Protein AF-A0A1J5E1G6-F1 (afdb_monomer_lite)

Sequence (167 aa):
MTVKLDPKLQEWVTARKRHHLSHSQVQMARELGMSPKSLGSLDNHKQEAWKAPLPEFIEHLYEKRFGRRQPEKVFSIEQLAEQQLAKKARKRARKAERLGVVREQNAHLGEVRGGRARRSMQAMPSIVEADRRCHHVSGDAQMGRLFPDHALAQAGPPEEDSGEPQP

pLDDT: mean 72.12, std 18.47, range [36.81, 93.31]

Foldseek 3Di:
DDDPFDPQLVLLVVLCVVLVEDLFLSVLCVVVVHGSVVLVVLQPCVVPVVRDRSSVVSQVVSCVPPVDRTDPDRDGSVNVRVVVVVVVVVVVVVVVVVVVVVVVVVVVVVVVVPDDDPPDPDDDPDPVPPPDDDPDDDDDDDDDDDDDDDDDDDDDDDDDDDDDDDD

Structure (mmCIF, N/CA/C/O backbone):
data_AF-A0A1J5E1G6-F1
#
_entry.id   AF-A0A1J5E1G6-F1
#
loop_
_atom_site.group_PDB
_atom_site.id
_atom_site.type_symbol
_atom_site.label_atom_id
_atom_site.label_alt_id
_atom_site.label_comp_id
_atom_site.label_asym_id
_atom_site.label_entity_id
_atom_site.label_seq_id
_atom_site.pdbx_PDB_ins_code
_atom_site.Cartn_x
_atom_site.Cartn_y
_atom_site.Cartn_z
_atom_site.occupancy
_atom_site.B_iso_or_equiv
_atom_site.auth_seq_id
_atom_site.auth_comp_id
_atom_site.auth_asym_id
_atom_site.auth_atom_id
_atom_site.pdbx_PDB_model_num
ATOM 1 N N . MET A 1 1 ? 12.082 -17.119 1.495 1.00 40.03 1 MET A N 1
ATOM 2 C CA . MET A 1 1 ? 12.503 -16.426 0.257 1.00 40.03 1 MET A CA 1
ATOM 3 C C . MET A 1 1 ? 12.217 -14.935 0.422 1.00 40.03 1 MET A C 1
ATOM 5 O O . MET A 1 1 ? 11.076 -14.528 0.262 1.00 40.03 1 MET A O 1
ATOM 9 N N . THR A 1 2 ? 13.194 -14.121 0.829 1.00 54.66 2 THR A N 1
ATOM 10 C CA . THR A 1 2 ? 12.962 -12.684 1.072 1.00 54.66 2 THR A CA 1
ATOM 11 C C . THR A 1 2 ? 13.069 -11.926 -0.245 1.00 54.66 2 THR A C 1
ATOM 13 O O . THR A 1 2 ? 14.158 -11.540 -0.669 1.00 54.66 2 THR A O 1
ATOM 16 N N . VAL A 1 3 ? 11.941 -11.748 -0.929 1.00 62.50 3 VAL A N 1
ATOM 17 C CA . VAL A 1 3 ? 11.875 -10.889 -2.115 1.00 62.50 3 VAL A CA 1
ATOM 18 C C . VAL A 1 3 ? 12.160 -9.456 -1.658 1.00 62.50 3 VAL A C 1
ATOM 20 O O . VAL A 1 3 ? 11.512 -8.964 -0.735 1.00 62.50 3 VAL A O 1
ATOM 23 N N . LYS A 1 4 ? 13.148 -8.779 -2.258 1.00 71.56 4 LYS A N 1
ATOM 24 C CA . LYS A 1 4 ? 13.400 -7.355 -1.983 1.00 71.56 4 LYS A CA 1
ATOM 25 C C . LYS A 1 4 ? 12.189 -6.550 -2.462 1.00 71.56 4 LYS A C 1
ATOM 27 O O . LYS A 1 4 ? 12.007 -6.357 -3.663 1.00 71.56 4 LYS A O 1
ATOM 32 N N . LEU A 1 5 ? 11.349 -6.132 -1.519 1.00 75.38 5 LEU A N 1
ATOM 33 C CA . LEU A 1 5 ? 10.160 -5.327 -1.782 1.00 75.38 5 LEU A CA 1
ATOM 34 C C . LEU A 1 5 ? 10.562 -3.879 -2.090 1.00 75.38 5 LEU A C 1
ATOM 36 O O . LEU A 1 5 ? 11.571 -3.376 -1.600 1.00 75.38 5 LEU A O 1
ATOM 40 N N . ASP A 1 6 ? 9.766 -3.206 -2.919 1.00 83.69 6 ASP A N 1
ATOM 41 C CA . ASP A 1 6 ? 9.925 -1.773 -3.180 1.00 83.69 6 ASP A CA 1
ATOM 42 C C . ASP A 1 6 ? 9.829 -0.994 -1.848 1.00 83.69 6 ASP A C 1
ATOM 44 O O . ASP A 1 6 ? 8.963 -1.337 -1.035 1.00 83.69 6 ASP A O 1
ATOM 48 N N . PRO A 1 7 ? 10.652 0.046 -1.601 1.00 85.75 7 PRO A N 1
ATOM 49 C CA . PRO A 1 7 ? 10.664 0.764 -0.322 1.00 85.75 7 PRO A CA 1
ATOM 50 C C . PRO A 1 7 ? 9.275 1.235 0.124 1.00 85.75 7 PRO A C 1
ATOM 52 O O . PRO A 1 7 ? 8.922 1.115 1.295 1.00 85.75 7 PRO A O 1
ATOM 55 N N . LYS A 1 8 ? 8.433 1.670 -0.825 1.00 85.69 8 LYS A N 1
ATOM 56 C CA . LYS A 1 8 ? 7.051 2.081 -0.535 1.00 85.69 8 LYS A CA 1
ATOM 57 C C . LYS A 1 8 ? 6.186 0.922 -0.041 1.00 85.69 8 LYS A C 1
ATOM 59 O O . LYS A 1 8 ? 5.338 1.111 0.823 1.00 85.69 8 LYS A O 1
ATOM 64 N N . LEU A 1 9 ? 6.369 -0.276 -0.594 1.00 86.69 9 LEU A N 1
ATOM 65 C CA . LEU A 1 9 ? 5.633 -1.469 -0.164 1.00 86.69 9 LEU A CA 1
ATOM 66 C C . LEU A 1 9 ? 6.134 -1.968 1.191 1.00 86.69 9 LEU A C 1
ATOM 68 O O . LEU A 1 9 ? 5.334 -2.436 1.996 1.00 86.69 9 LEU A O 1
ATOM 72 N N . GLN A 1 10 ? 7.427 -1.813 1.474 1.00 89.62 10 GLN A N 1
ATOM 73 C CA . GLN A 1 10 ? 7.992 -2.141 2.778 1.00 89.62 10 GLN A CA 1
ATOM 74 C C . GLN A 1 10 ? 7.400 -1.262 3.893 1.00 89.62 10 GLN A C 1
ATOM 76 O O . GLN A 1 10 ? 7.055 -1.786 4.950 1.00 89.62 10 GLN A O 1
ATOM 81 N N . GLU A 1 11 ? 7.188 0.037 3.645 1.00 91.25 11 GLU A N 1
ATOM 82 C CA . GLU A 1 11 ? 6.482 0.920 4.590 1.00 91.25 11 GLU A CA 1
ATOM 83 C C . GLU A 1 11 ? 5.066 0.411 4.906 1.00 91.25 11 GLU A C 1
ATOM 85 O O . GLU A 1 11 ? 4.662 0.400 6.069 1.00 91.25 11 GLU A O 1
ATOM 90 N N . TRP A 1 12 ? 4.336 -0.092 3.902 1.00 91.38 12 TRP A N 1
ATOM 91 C CA . TRP A 1 12 ? 3.021 -0.712 4.107 1.00 91.38 12 TRP A CA 1
ATOM 92 C C . TRP A 1 12 ? 3.089 -2.002 4.933 1.00 91.38 12 TRP A C 1
ATOM 94 O O . TRP A 1 12 ? 2.200 -2.237 5.750 1.00 91.38 12 TRP A O 1
ATOM 104 N N . VAL A 1 13 ? 4.132 -2.825 4.774 1.00 90.50 13 VAL A N 1
ATOM 105 C CA . VAL A 1 13 ? 4.330 -4.023 5.615 1.00 90.50 13 VAL A CA 1
ATOM 106 C C . VAL A 1 13 ? 4.559 -3.623 7.071 1.00 90.50 13 VAL A C 1
ATOM 108 O O . VAL A 1 13 ? 3.964 -4.217 7.972 1.00 90.50 13 VAL A O 1
ATOM 111 N N . THR A 1 14 ? 5.393 -2.611 7.310 1.00 91.38 14 THR A N 1
ATOM 112 C CA . THR A 1 14 ? 5.672 -2.105 8.659 1.00 91.38 14 THR A CA 1
ATOM 113 C C . THR A 1 14 ? 4.421 -1.501 9.293 1.00 91.38 14 THR A C 1
ATOM 115 O O . THR A 1 14 ? 4.092 -1.848 10.426 1.00 91.38 14 THR A O 1
ATOM 118 N N . ALA A 1 15 ? 3.680 -0.665 8.558 1.00 91.25 15 ALA A N 1
ATOM 119 C CA . ALA A 1 15 ? 2.429 -0.075 9.033 1.00 91.25 15 ALA A CA 1
ATOM 120 C C . ALA A 1 15 ? 1.380 -1.149 9.360 1.00 91.25 15 ALA A C 1
ATOM 122 O O . ALA A 1 15 ? 0.769 -1.105 10.425 1.00 91.25 15 ALA A O 1
ATOM 123 N N . ARG A 1 16 ? 1.237 -2.169 8.501 1.00 91.44 16 ARG A N 1
ATOM 124 C CA . ARG A 1 16 ? 0.339 -3.307 8.740 1.00 91.44 16 ARG A CA 1
ATOM 125 C C . ARG A 1 16 ? 0.660 -4.020 10.050 1.00 91.44 16 ARG A C 1
ATOM 127 O O . ARG A 1 16 ? -0.242 -4.297 10.829 1.00 91.44 16 ARG A O 1
ATOM 134 N N . LYS A 1 17 ? 1.944 -4.316 10.286 1.00 90.75 17 LYS A N 1
ATOM 135 C CA . LYS A 1 17 ? 2.401 -4.989 11.512 1.00 90.75 17 LYS A CA 1
ATOM 136 C C . LYS A 1 17 ? 2.197 -4.124 12.754 1.00 90.75 17 LYS A C 1
ATOM 138 O O . LYS A 1 17 ? 1.819 -4.656 13.787 1.00 90.75 17 LYS A O 1
ATOM 143 N N . ARG A 1 18 ? 2.432 -2.814 12.646 1.00 90.12 18 ARG A N 1
ATOM 144 C CA . ARG A 1 18 ? 2.297 -1.866 13.759 1.00 90.12 18 ARG A CA 1
ATOM 145 C C . ARG A 1 18 ? 0.845 -1.667 14.193 1.00 90.12 18 ARG A C 1
ATOM 147 O O . ARG A 1 18 ? 0.584 -1.596 15.385 1.00 90.12 18 ARG A O 1
ATOM 154 N N . HIS A 1 19 ? -0.067 -1.573 13.229 1.00 87.50 19 HIS A N 1
ATOM 155 C CA . HIS A 1 19 ? -1.480 -1.255 13.461 1.00 87.50 19 HIS A CA 1
ATOM 156 C C . HIS A 1 19 ? -2.402 -2.478 13.365 1.00 87.50 19 HIS A C 1
ATOM 158 O O . HIS A 1 19 ? -3.617 -2.328 13.320 1.00 87.50 19 HIS A O 1
ATOM 164 N N . HIS A 1 20 ? -1.830 -3.684 13.290 1.00 89.06 20 HIS A N 1
ATOM 165 C CA . HIS A 1 20 ? -2.557 -4.954 13.192 1.00 89.06 20 HIS A CA 1
ATOM 166 C C . HIS A 1 20 ? -3.615 -4.997 12.071 1.00 89.06 20 HIS A C 1
ATOM 168 O O . HIS A 1 20 ? -4.655 -5.634 12.208 1.00 89.06 20 HIS A O 1
ATOM 174 N N . LEU A 1 21 ? -3.336 -4.338 10.940 1.00 91.06 21 LEU A N 1
ATOM 175 C CA . LEU A 1 21 ? -4.267 -4.269 9.811 1.00 91.06 21 LEU A CA 1
ATOM 176 C C . LEU A 1 21 ? -4.287 -5.583 9.019 1.00 91.06 21 LEU A C 1
ATOM 178 O O . LEU A 1 21 ? -3.252 -6.218 8.789 1.00 91.06 21 LEU A O 1
ATOM 182 N N . SER A 1 22 ? -5.460 -5.958 8.519 1.00 91.88 22 SER A N 1
ATOM 183 C CA . SER A 1 22 ? -5.597 -7.053 7.559 1.00 91.88 22 SER A CA 1
ATOM 184 C C . SER A 1 22 ? -5.133 -6.631 6.155 1.00 91.88 22 SER A C 1
ATOM 186 O O . SER A 1 22 ? -4.968 -5.448 5.843 1.00 91.88 22 SER A O 1
ATOM 188 N N . HIS A 1 23 ? -4.905 -7.604 5.267 1.00 91.31 23 HIS A N 1
ATOM 189 C CA . HIS A 1 23 ? -4.554 -7.306 3.872 1.00 91.31 23 HIS A CA 1
ATOM 190 C C . HIS A 1 23 ? -5.653 -6.518 3.146 1.00 91.31 23 HIS A C 1
ATOM 192 O O . HIS A 1 23 ? -5.329 -5.622 2.368 1.00 91.31 23 HIS A O 1
ATOM 198 N N . SER A 1 24 ? -6.928 -6.801 3.437 1.00 92.00 24 SER A N 1
ATOM 199 C CA . SER A 1 24 ? -8.055 -6.039 2.891 1.00 92.00 24 SER A CA 1
ATOM 200 C C . SER A 1 24 ? -8.050 -4.600 3.399 1.00 92.00 24 SER A C 1
ATOM 202 O O . SER A 1 24 ? -8.187 -3.686 2.596 1.00 92.00 24 SER A O 1
ATOM 204 N N . GLN A 1 25 ? -7.800 -4.368 4.690 1.00 92.31 25 GLN A N 1
ATOM 205 C CA . GLN A 1 25 ? -7.738 -3.015 5.259 1.00 92.31 25 GLN A CA 1
ATOM 206 C C . GLN A 1 25 ? -6.573 -2.196 4.706 1.00 92.31 25 GLN A C 1
ATOM 208 O O . GLN A 1 25 ? -6.742 -1.026 4.367 1.00 92.31 25 GLN A O 1
ATOM 213 N N . VAL A 1 26 ? -5.402 -2.814 4.529 1.00 92.31 26 VAL A N 1
ATOM 214 C CA . VAL A 1 26 ? -4.270 -2.168 3.846 1.00 92.31 26 VAL A CA 1
ATOM 215 C C . VAL A 1 2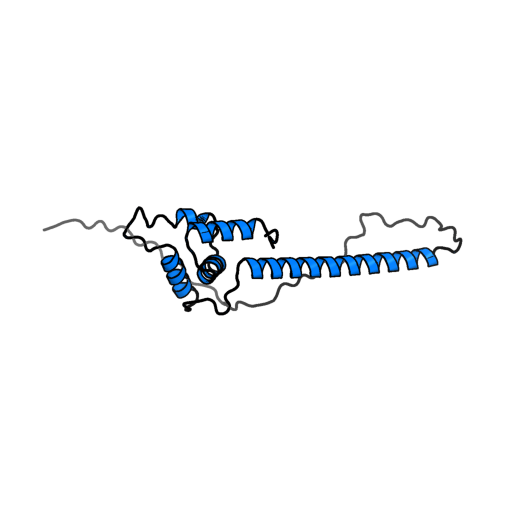6 ? -4.643 -1.769 2.419 1.00 92.31 26 VAL A C 1
ATOM 217 O O . VAL A 1 26 ? -4.268 -0.690 1.958 1.00 92.31 26 VAL A O 1
ATOM 220 N N . GLN A 1 27 ? -5.380 -2.620 1.708 1.00 92.75 27 GLN A N 1
ATOM 221 C CA . GLN A 1 27 ? -5.852 -2.294 0.371 1.00 92.75 27 GLN A CA 1
ATOM 222 C C . GLN A 1 27 ? -6.889 -1.163 0.382 1.00 92.75 27 GLN A C 1
ATOM 224 O O . GLN A 1 27 ? -6.729 -0.211 -0.380 1.00 92.75 27 GLN A O 1
ATOM 229 N N . MET A 1 28 ? -7.877 -1.207 1.280 1.00 92.81 28 MET A N 1
ATOM 230 C CA . MET A 1 28 ? -8.873 -0.142 1.442 1.00 92.81 28 MET A CA 1
ATOM 231 C C . MET A 1 28 ? -8.207 1.207 1.717 1.00 92.81 28 MET A C 1
ATOM 233 O O . MET A 1 28 ? -8.492 2.184 1.031 1.00 92.81 28 MET A O 1
ATOM 237 N N . ALA A 1 29 ? -7.244 1.260 2.641 1.00 92.62 29 ALA A N 1
ATOM 238 C CA . ALA A 1 29 ? -6.500 2.480 2.948 1.00 92.62 29 ALA A CA 1
ATOM 239 C C . ALA A 1 29 ? -5.777 3.050 1.712 1.00 92.62 29 ALA A C 1
ATOM 241 O O . ALA A 1 29 ? -5.742 4.264 1.508 1.00 92.62 29 ALA A O 1
ATOM 242 N N . ARG A 1 30 ? -5.236 2.184 0.848 1.00 91.00 30 ARG A N 1
ATOM 243 C CA . ARG A 1 30 ? -4.580 2.600 -0.401 1.00 91.00 30 ARG A CA 1
ATOM 244 C C . ARG A 1 30 ? -5.561 3.129 -1.437 1.00 91.00 30 ARG A C 1
ATOM 246 O O . ARG A 1 30 ? -5.256 4.128 -2.080 1.00 91.00 30 ARG A O 1
ATOM 253 N N . GLU A 1 31 ? -6.710 2.480 -1.598 1.00 91.56 31 GLU A N 1
ATOM 254 C CA . GLU A 1 31 ? -7.783 2.931 -2.498 1.00 91.56 31 GLU A CA 1
ATOM 255 C C . GLU A 1 31 ? -8.409 4.248 -2.017 1.00 91.56 31 GLU A C 1
ATOM 257 O O . GLU A 1 31 ? -8.754 5.112 -2.823 1.00 91.56 31 GLU A O 1
ATOM 262 N N . LEU A 1 32 ? -8.464 4.453 -0.698 1.00 91.50 32 LEU A N 1
ATOM 263 C CA . LEU A 1 32 ? -8.860 5.718 -0.083 1.00 91.50 32 LEU A CA 1
ATOM 264 C C . LEU A 1 32 ? -7.825 6.838 -0.282 1.00 91.50 32 LEU A C 1
ATOM 266 O O . LEU A 1 32 ? -8.181 8.007 -0.142 1.00 91.50 32 LEU A O 1
ATOM 270 N N . GLY A 1 33 ? -6.583 6.510 -0.654 1.00 91.12 33 GLY A N 1
ATOM 271 C CA . GLY A 1 33 ? -5.494 7.473 -0.852 1.00 91.12 33 GLY A CA 1
ATOM 272 C C . GLY A 1 33 ? -4.693 7.792 0.415 1.00 91.12 33 GLY A C 1
ATOM 273 O O . GLY A 1 33 ? -3.962 8.780 0.441 1.00 91.12 33 GLY A O 1
ATOM 274 N N . MET A 1 34 ? -4.805 6.975 1.465 1.00 91.25 34 MET A N 1
ATOM 275 C CA . MET A 1 34 ? -4.016 7.135 2.688 1.00 91.25 34 MET A CA 1
ATOM 276 C C . MET A 1 34 ? -2.553 6.730 2.471 1.00 91.25 34 MET A C 1
ATOM 278 O O . MET A 1 34 ? -2.231 5.884 1.633 1.00 91.25 34 MET A O 1
ATOM 282 N N . SER A 1 35 ? -1.655 7.304 3.275 1.00 91.25 35 SER A N 1
ATOM 283 C CA . SER A 1 35 ? -0.230 6.956 3.284 1.00 91.25 35 SER A CA 1
ATOM 284 C C . SER A 1 35 ? 0.139 6.106 4.512 1.00 91.25 35 SER A C 1
ATOM 286 O O . SER A 1 35 ? -0.466 6.283 5.571 1.00 91.25 35 SER A O 1
ATOM 288 N N . PRO A 1 36 ? 1.172 5.243 4.445 1.00 90.56 36 PRO A N 1
ATOM 289 C CA . PRO A 1 36 ? 1.638 4.477 5.606 1.00 90.56 36 PRO A CA 1
ATOM 290 C C . PRO A 1 36 ? 2.001 5.354 6.810 1.00 90.56 36 PRO A C 1
ATOM 292 O O . PRO A 1 36 ? 1.781 4.967 7.952 1.00 90.56 36 PRO A O 1
ATOM 295 N N . LYS A 1 37 ? 2.550 6.549 6.552 1.00 88.69 37 LYS A N 1
ATOM 296 C CA . LYS A 1 37 ? 2.979 7.497 7.589 1.00 88.69 37 LYS A CA 1
ATOM 297 C C . LYS A 1 37 ? 1.790 8.160 8.283 1.00 88.69 37 LYS A C 1
ATOM 299 O O . LYS A 1 37 ? 1.807 8.303 9.501 1.00 88.69 37 LYS A O 1
ATOM 304 N N . SER A 1 38 ? 0.744 8.513 7.531 1.00 87.19 38 SER A N 1
ATOM 305 C CA . SER A 1 38 ? -0.462 9.135 8.093 1.00 87.19 38 SER A CA 1
ATOM 306 C C . SER A 1 38 ? -1.274 8.177 8.968 1.00 87.19 38 SER A C 1
ATOM 308 O O . SER A 1 38 ? -1.899 8.631 9.920 1.00 87.19 38 SER A O 1
ATOM 310 N N . LEU A 1 39 ? -1.224 6.862 8.709 1.00 87.38 39 LEU A N 1
ATOM 311 C CA . LEU A 1 39 ? -1.887 5.861 9.561 1.00 87.38 39 LEU A CA 1
ATOM 312 C C . LEU A 1 39 ? -1.401 5.926 11.016 1.00 87.38 39 LEU A C 1
ATOM 314 O O . LEU A 1 39 ? -2.206 5.794 11.930 1.00 87.38 39 LEU A O 1
ATOM 318 N N . GLY A 1 40 ? -0.118 6.231 11.232 1.00 84.19 40 GLY A N 1
ATOM 319 C CA . GLY A 1 40 ? 0.443 6.384 12.575 1.00 84.19 40 GLY A CA 1
ATOM 320 C C . GLY A 1 40 ? -0.142 7.556 13.363 1.00 84.19 40 GLY A C 1
ATOM 321 O O . GLY A 1 40 ? -0.296 7.450 14.572 1.00 84.19 40 GLY A O 1
ATOM 322 N N . SER A 1 41 ? -0.500 8.652 12.690 1.00 81.50 41 SER A N 1
ATOM 323 C CA . SER A 1 41 ? -1.150 9.802 13.334 1.00 81.50 41 SER A CA 1
ATOM 324 C C . SER A 1 41 ? -2.638 9.560 13.592 1.00 81.50 41 SER A C 1
ATOM 326 O O . SER A 1 41 ? -3.206 10.149 14.509 1.00 81.50 41 SER A O 1
ATOM 328 N N . LEU A 1 42 ? -3.280 8.722 12.776 1.00 80.06 42 LEU A N 1
ATOM 329 C CA . LEU A 1 42 ? -4.688 8.366 12.944 1.00 80.06 42 LEU A CA 1
ATOM 330 C C . LEU A 1 42 ? -4.889 7.351 14.076 1.00 80.06 42 LEU A C 1
ATOM 332 O O . LEU A 1 42 ? -5.938 7.369 14.718 1.00 80.06 42 LEU A O 1
ATOM 336 N N . ASP A 1 43 ? -3.872 6.535 14.367 1.00 75.88 43 ASP A N 1
ATOM 337 C CA . ASP A 1 43 ? -3.884 5.498 15.401 1.00 75.88 43 ASP A CA 1
ATOM 338 C C . ASP A 1 43 ? -3.733 6.031 16.841 1.00 75.88 43 ASP A C 1
ATOM 340 O O . ASP A 1 43 ? -3.011 5.461 17.656 1.00 75.88 43 ASP A O 1
ATOM 344 N N . ASN A 1 44 ? -4.417 7.131 17.171 1.00 75.75 44 ASN A N 1
ATOM 345 C CA . ASN A 1 44 ? -4.453 7.678 18.534 1.00 75.75 44 ASN A CA 1
ATOM 346 C C . ASN A 1 44 ? -5.658 7.192 19.366 1.00 75.75 44 ASN A C 1
ATOM 348 O O . ASN A 1 44 ? -6.029 7.797 20.368 1.00 75.75 44 ASN A O 1
ATOM 352 N N . HIS A 1 45 ? -6.291 6.092 18.958 1.00 66.75 45 HIS A N 1
ATOM 353 C CA . HIS A 1 45 ? -7.499 5.568 19.606 1.00 66.75 45 HIS A CA 1
ATOM 354 C C . HIS A 1 45 ? -7.264 5.113 21.060 1.00 66.75 45 HIS A C 1
ATOM 356 O O . HIS A 1 45 ? -8.193 5.046 21.853 1.00 66.75 45 HIS A O 1
ATOM 362 N N . LYS A 1 46 ? -6.011 4.825 21.440 1.00 66.00 46 LYS A N 1
ATOM 363 C CA . LYS A 1 46 ? -5.662 4.434 22.817 1.00 66.00 46 LYS A CA 1
ATOM 364 C C . LYS A 1 46 ? -5.685 5.597 23.808 1.00 66.00 46 LYS A C 1
ATOM 366 O O . LYS A 1 46 ? -5.789 5.350 25.004 1.00 66.00 46 LYS A O 1
ATOM 371 N N . GLN A 1 47 ? -5.538 6.831 23.329 1.00 76.56 47 GLN A N 1
ATOM 372 C CA . GLN A 1 47 ? -5.562 8.027 24.178 1.00 76.56 47 GLN A CA 1
ATOM 373 C C . GLN A 1 47 ? -6.962 8.650 24.231 1.00 76.56 47 GLN A C 1
ATOM 375 O O . GLN A 1 47 ? -7.333 9.245 25.235 1.00 76.56 47 GLN A O 1
ATOM 380 N N . GLU A 1 48 ? -7.757 8.472 23.176 1.00 80.31 48 GLU A N 1
ATOM 381 C CA . GLU A 1 48 ? -9.099 9.035 23.050 1.00 80.31 48 GLU A CA 1
ATOM 382 C C . GLU A 1 48 ? -10.123 7.913 22.857 1.00 80.31 48 GLU A C 1
ATOM 384 O O . GLU A 1 48 ? -10.369 7.473 21.737 1.00 80.31 48 GLU A O 1
ATOM 389 N N . ALA A 1 49 ? -10.751 7.463 23.949 1.00 68.25 49 ALA A N 1
ATOM 390 C CA . ALA A 1 49 ? -11.701 6.340 23.940 1.00 68.25 49 ALA A CA 1
ATOM 391 C C . ALA A 1 49 ? -12.954 6.572 23.071 1.00 68.25 49 ALA A C 1
ATOM 393 O O . ALA A 1 49 ? -13.644 5.623 22.711 1.00 68.25 49 ALA A O 1
ATOM 394 N N . TRP A 1 50 ? -13.253 7.827 22.724 1.00 68.62 50 TRP A N 1
ATOM 395 C CA . TRP A 1 50 ? -14.347 8.187 21.818 1.00 68.62 50 TRP A CA 1
ATOM 396 C C . TRP A 1 50 ? -13.986 7.994 20.335 1.00 68.62 50 TRP A C 1
ATOM 398 O O . TRP A 1 50 ? -14.850 8.123 19.466 1.00 68.62 50 TRP A O 1
ATOM 408 N N . LYS A 1 51 ? -12.720 7.688 20.027 1.00 81.38 51 LYS A N 1
ATOM 409 C CA . LYS A 1 51 ? -12.232 7.479 18.668 1.00 81.38 51 LYS A CA 1
ATOM 410 C C . LYS A 1 51 ? -12.251 5.994 18.321 1.00 81.38 51 LYS A C 1
ATOM 412 O O . LYS A 1 51 ? -11.668 5.171 19.021 1.00 81.38 51 LYS A O 1
ATOM 417 N N . ALA A 1 52 ? -12.895 5.663 17.205 1.00 80.88 52 ALA A N 1
ATOM 418 C CA . ALA A 1 52 ? -12.941 4.296 16.700 1.00 80.88 52 ALA A CA 1
ATOM 419 C C . ALA A 1 52 ? -11.524 3.758 16.405 1.00 80.88 52 ALA A C 1
ATOM 421 O O . ALA A 1 52 ? -10.643 4.527 15.991 1.00 80.88 52 ALA A O 1
ATOM 422 N N . PRO A 1 53 ? -11.288 2.446 16.579 1.00 88.44 53 PRO A N 1
ATOM 423 C CA . PRO A 1 53 ? -10.013 1.843 16.229 1.00 88.44 53 PRO A CA 1
ATOM 424 C C . PRO A 1 53 ? -9.753 2.000 14.722 1.00 88.44 53 PRO A C 1
ATOM 426 O O . PRO A 1 53 ? -10.666 1.967 13.894 1.00 88.44 53 PRO A O 1
ATOM 429 N N . LEU A 1 54 ? -8.481 2.170 14.349 1.00 88.31 54 LEU A N 1
ATOM 430 C CA . LEU A 1 54 ? -8.076 2.439 12.964 1.00 88.31 54 LEU A CA 1
ATOM 431 C C . LEU A 1 54 ? -8.638 1.439 11.921 1.00 88.31 54 LEU A C 1
ATOM 433 O O . LEU A 1 54 ? -9.028 1.894 10.843 1.00 88.31 54 LEU A O 1
ATOM 437 N N . PRO A 1 55 ? -8.716 0.118 12.195 1.00 90.31 55 PRO A N 1
ATOM 438 C CA . PRO A 1 55 ? -9.335 -0.848 11.287 1.00 90.31 55 PRO A CA 1
ATOM 439 C C . PRO A 1 55 ? -10.798 -0.517 10.944 1.00 90.31 55 PRO A C 1
ATOM 441 O O . PRO A 1 55 ? -11.150 -0.453 9.766 1.00 90.31 55 PRO A O 1
ATOM 444 N N . GLU A 1 56 ? -11.621 -0.233 11.958 1.00 89.56 56 GLU A N 1
ATOM 445 C CA . GLU A 1 56 ? -13.045 0.097 11.795 1.00 89.56 56 GLU A CA 1
ATOM 446 C C . GLU A 1 56 ? -13.231 1.441 11.090 1.00 89.56 56 GLU A C 1
ATOM 448 O O . GLU A 1 56 ? -14.105 1.599 10.238 1.00 89.56 56 GLU A O 1
ATOM 453 N N . PHE A 1 57 ? -12.358 2.407 11.385 1.00 89.88 57 PHE A N 1
ATOM 454 C CA . PHE A 1 57 ? -12.382 3.707 10.725 1.00 89.88 57 PHE A CA 1
ATOM 455 C C . PHE A 1 57 ? -12.146 3.597 9.210 1.00 89.88 57 PHE A C 1
ATOM 457 O O . PHE A 1 57 ? -12.827 4.257 8.422 1.00 89.88 57 PHE A O 1
ATOM 464 N N . ILE A 1 58 ? -11.205 2.746 8.788 1.00 91.38 58 ILE A N 1
ATOM 465 C CA . ILE A 1 58 ? -10.932 2.501 7.364 1.00 91.38 58 ILE A CA 1
ATOM 466 C C . ILE A 1 58 ? -12.144 1.847 6.691 1.00 91.38 58 ILE A C 1
ATOM 468 O O . ILE A 1 58 ? -12.518 2.265 5.596 1.00 91.38 58 ILE A O 1
ATOM 472 N N . GLU A 1 59 ? -12.765 0.861 7.341 1.00 92.38 59 GLU A N 1
ATOM 473 C CA . GLU A 1 59 ? -13.961 0.175 6.833 1.00 92.38 59 GLU A CA 1
ATOM 474 C C . GLU A 1 59 ? -15.139 1.138 6.659 1.00 92.38 59 GLU A C 1
ATOM 476 O O . GLU A 1 59 ? -15.739 1.190 5.584 1.00 92.38 59 GLU A O 1
ATOM 481 N N . HIS A 1 60 ? -15.404 1.979 7.662 1.00 92.06 60 HIS A N 1
ATOM 482 C CA . HIS A 1 60 ? -16.473 2.974 7.606 1.00 92.06 60 HIS A CA 1
ATOM 483 C C . HIS A 1 60 ? -16.264 3.998 6.478 1.00 92.06 60 HIS A C 1
ATOM 485 O O . HIS A 1 60 ? -17.189 4.310 5.724 1.00 92.06 60 HIS A O 1
ATOM 491 N N . LEU A 1 61 ? -15.038 4.512 6.320 1.00 91.56 61 LEU A N 1
ATOM 492 C CA . LEU A 1 61 ? -14.720 5.439 5.229 1.00 91.56 61 LEU A CA 1
ATOM 493 C C . LEU A 1 61 ? -14.839 4.782 3.853 1.00 91.56 61 LEU A C 1
ATOM 495 O O . LEU A 1 61 ? -15.276 5.428 2.896 1.00 91.56 61 LEU A O 1
ATOM 499 N N . TYR A 1 62 ? -14.439 3.516 3.747 1.00 93.19 62 TYR A N 1
ATOM 500 C CA . TYR A 1 62 ? -14.533 2.762 2.506 1.00 93.19 62 TYR A CA 1
ATOM 501 C C . TYR A 1 62 ? -15.996 2.539 2.108 1.00 93.19 62 TYR A C 1
ATOM 503 O O . TYR A 1 62 ? -16.375 2.854 0.977 1.00 93.19 62 TYR A O 1
ATOM 511 N N . GLU A 1 63 ? -16.835 2.114 3.054 1.00 93.31 63 GLU A N 1
ATOM 512 C CA . GLU A 1 63 ? -18.276 1.947 2.847 1.00 93.31 63 GLU A CA 1
ATOM 513 C C . GLU A 1 63 ? -18.936 3.272 2.444 1.00 93.31 63 GLU A C 1
ATOM 515 O O . GLU A 1 63 ? -19.680 3.312 1.467 1.00 93.31 63 GLU A O 1
ATOM 520 N N . LYS A 1 64 ? -18.585 4.386 3.098 1.00 93.19 64 LYS A N 1
ATOM 521 C CA . LYS A 1 64 ? -19.138 5.710 2.775 1.00 93.19 64 LYS A CA 1
ATOM 522 C C . LYS A 1 64 ? -18.787 6.196 1.364 1.00 93.19 64 LYS A C 1
ATOM 524 O O . LYS A 1 64 ? -19.603 6.858 0.728 1.00 93.19 64 LYS A O 1
ATOM 529 N N . ARG A 1 65 ? -17.574 5.915 0.874 1.00 92.69 65 ARG A N 1
ATOM 530 C CA . ARG A 1 65 ? -17.104 6.407 -0.436 1.00 92.69 65 ARG A CA 1
ATOM 531 C C . ARG A 1 65 ? -17.493 5.494 -1.595 1.00 92.69 65 ARG A C 1
ATOM 533 O O . ARG A 1 65 ? -17.770 5.992 -2.683 1.00 92.69 65 ARG A O 1
ATOM 540 N N . PHE A 1 66 ? -17.462 4.181 -1.379 1.00 90.25 66 PHE A N 1
ATOM 541 C CA . PHE A 1 66 ? -17.633 3.185 -2.439 1.00 90.25 66 PHE A CA 1
ATOM 542 C C . PHE A 1 66 ? -18.940 2.390 -2.331 1.00 90.25 66 PHE A C 1
ATOM 544 O O . PHE A 1 66 ? -19.289 1.687 -3.277 1.00 90.25 66 PHE A O 1
ATOM 551 N N . GLY A 1 67 ? -19.656 2.471 -1.205 1.00 91.38 67 GLY A N 1
ATOM 552 C CA . GLY A 1 67 ? -20.891 1.716 -0.967 1.00 91.38 67 GLY A CA 1
ATOM 553 C C . GLY A 1 67 ? -20.672 0.208 -0.814 1.00 91.38 67 GLY A C 1
ATOM 554 O O . GLY A 1 67 ? -21.595 -0.576 -1.009 1.00 91.38 67 GLY A O 1
ATOM 555 N N . ARG A 1 68 ? -19.437 -0.220 -0.530 1.00 89.62 68 ARG A N 1
ATOM 556 C CA . ARG A 1 68 ? -19.045 -1.630 -0.398 1.00 89.62 68 ARG A CA 1
ATOM 557 C C . ARG A 1 68 ? -18.297 -1.813 0.912 1.00 89.62 68 ARG A C 1
ATOM 559 O O . ARG A 1 68 ? -17.516 -0.946 1.284 1.00 89.62 68 ARG A O 1
ATOM 566 N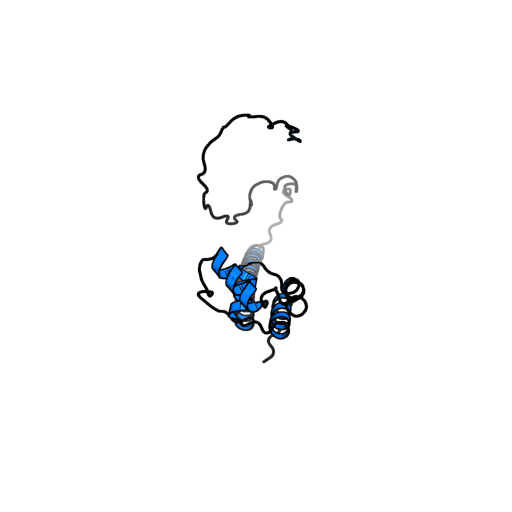 N . ARG A 1 69 ? -18.479 -2.954 1.579 1.00 85.81 69 ARG A N 1
ATOM 567 C CA . ARG A 1 69 ? -17.763 -3.252 2.833 1.00 85.81 69 ARG A CA 1
ATOM 568 C C . ARG A 1 69 ? -16.342 -3.758 2.635 1.00 85.81 69 ARG A C 1
ATOM 570 O O . ARG A 1 69 ? -15.519 -3.620 3.529 1.00 85.81 69 ARG A O 1
ATOM 577 N N . GLN A 1 70 ? -16.055 -4.371 1.490 1.00 84.50 70 GLN A N 1
ATOM 578 C CA . GLN A 1 70 ? -14.741 -4.933 1.196 1.00 84.50 70 GLN A CA 1
ATOM 579 C C . GLN A 1 70 ? -14.383 -4.749 -0.285 1.00 84.50 70 GLN A C 1
ATOM 581 O O . GLN A 1 70 ? -15.284 -4.702 -1.130 1.00 84.50 70 GLN A O 1
ATOM 586 N N . PRO A 1 71 ? -13.082 -4.673 -0.616 1.00 87.56 71 PRO A N 1
ATOM 587 C CA . PRO A 1 71 ? -12.621 -4.700 -1.996 1.00 87.56 71 PRO A CA 1
ATOM 588 C C . PRO A 1 71 ? -12.979 -6.028 -2.669 1.00 87.56 71 PRO A C 1
ATOM 590 O O . PRO A 1 71 ? -12.835 -7.095 -2.079 1.00 87.56 71 PRO A O 1
ATOM 593 N N . GLU A 1 72 ? -13.372 -5.966 -3.939 1.00 81.81 72 GLU A N 1
ATOM 594 C CA . GLU A 1 72 ? -13.786 -7.137 -4.727 1.00 81.81 72 GLU A CA 1
ATOM 595 C C . GLU A 1 72 ? -12.645 -8.143 -4.943 1.00 81.81 72 GLU A C 1
ATOM 597 O O . GLU A 1 72 ? -12.859 -9.349 -5.039 1.00 81.81 72 GLU A O 1
ATOM 602 N N . LYS A 1 73 ? -11.403 -7.651 -4.978 1.00 81.62 73 LYS A N 1
ATOM 603 C CA . LYS A 1 73 ? -10.211 -8.486 -5.090 1.00 81.62 73 LYS A CA 1
ATOM 604 C C . LYS A 1 73 ? -9.165 -8.032 -4.092 1.00 81.62 73 LYS A C 1
ATOM 606 O O . LYS A 1 73 ? -8.585 -6.963 -4.263 1.00 81.62 73 LYS A O 1
ATOM 611 N N . VAL A 1 74 ? -8.917 -8.857 -3.077 1.00 84.00 74 VAL A N 1
ATOM 612 C CA . VAL A 1 74 ? -7.908 -8.588 -2.051 1.00 84.00 74 VAL A CA 1
ATOM 613 C C . VAL A 1 74 ? -6.553 -9.103 -2.523 1.00 84.00 74 VAL A C 1
ATOM 615 O O . VAL A 1 74 ? -6.375 -10.304 -2.717 1.00 84.00 74 VAL A O 1
ATOM 618 N N . PHE A 1 75 ? -5.590 -8.203 -2.705 1.00 81.25 75 PHE A N 1
ATOM 619 C CA . PHE A 1 75 ? -4.214 -8.567 -3.034 1.00 81.25 75 PHE A CA 1
ATOM 620 C C . PHE A 1 75 ? -3.290 -8.365 -1.838 1.00 81.25 75 PHE A C 1
ATOM 622 O O . PHE A 1 75 ? -3.291 -7.310 -1.196 1.00 81.25 75 PHE A O 1
ATOM 629 N N . SER A 1 76 ? -2.433 -9.352 -1.571 1.00 84.44 76 SER A N 1
ATOM 630 C CA . SER A 1 76 ? -1.384 -9.186 -0.571 1.00 84.44 76 SER A CA 1
ATOM 631 C C . SER A 1 76 ? -0.324 -8.181 -1.041 1.00 84.44 76 SER A C 1
ATOM 633 O O . SER A 1 76 ? -0.137 -7.933 -2.238 1.00 84.44 76 SER A O 1
ATOM 635 N N . ILE A 1 77 ? 0.400 -7.583 -0.089 1.00 82.38 77 ILE A N 1
ATOM 636 C CA . ILE A 1 77 ? 1.480 -6.632 -0.405 1.00 82.38 77 ILE A CA 1
ATOM 637 C C . ILE A 1 77 ? 2.558 -7.315 -1.267 1.00 82.38 77 ILE A C 1
ATOM 639 O O . ILE A 1 77 ? 3.114 -6.694 -2.174 1.00 82.38 77 ILE A O 1
ATOM 643 N N . GLU A 1 78 ? 2.807 -8.599 -1.015 1.00 82.06 78 GLU A N 1
ATOM 644 C CA . GLU A 1 78 ? 3.772 -9.433 -1.736 1.00 82.06 78 GLU A CA 1
ATOM 645 C C . GLU A 1 78 ? 3.311 -9.711 -3.173 1.00 82.06 78 GLU A C 1
ATOM 647 O O . GLU A 1 78 ? 4.051 -9.428 -4.113 1.00 82.06 78 GLU A O 1
ATOM 652 N N . GLN A 1 79 ? 2.052 -10.118 -3.366 1.00 84.75 79 GLN A N 1
ATOM 653 C CA . GLN A 1 79 ? 1.470 -10.330 -4.699 1.00 84.75 79 GLN A CA 1
ATOM 654 C C . GLN A 1 79 ? 1.514 -9.056 -5.555 1.00 84.75 79 GLN A C 1
ATOM 656 O O . GLN A 1 79 ? 1.788 -9.100 -6.756 1.00 84.75 79 GLN A O 1
ATOM 661 N N . LEU A 1 80 ? 1.276 -7.890 -4.947 1.00 81.94 80 LEU A N 1
ATOM 662 C CA . LEU A 1 80 ? 1.396 -6.611 -5.649 1.00 81.94 80 LEU A CA 1
ATOM 663 C C . LEU A 1 80 ? 2.847 -6.290 -6.013 1.00 81.94 80 LEU A C 1
ATOM 665 O O . LEU A 1 80 ? 3.097 -5.748 -7.091 1.00 81.94 80 LEU A O 1
ATOM 669 N N . ALA A 1 81 ? 3.806 -6.621 -5.147 1.00 82.31 81 ALA A N 1
ATOM 670 C CA . ALA A 1 81 ? 5.221 -6.449 -5.455 1.00 82.31 81 ALA A CA 1
ATOM 671 C C . ALA A 1 81 ? 5.634 -7.302 -6.661 1.00 82.31 81 ALA A C 1
ATOM 673 O O . ALA A 1 81 ? 6.285 -6.794 -7.575 1.00 82.31 81 ALA A O 1
ATOM 674 N N . GLU A 1 82 ? 5.191 -8.557 -6.707 1.00 84.38 82 GLU A N 1
ATOM 675 C CA . GLU A 1 82 ? 5.436 -9.473 -7.822 1.00 84.38 82 GLU A CA 1
ATOM 676 C C . GLU A 1 82 ? 4.838 -8.954 -9.132 1.00 84.38 82 GLU A C 1
ATOM 678 O O . GLU A 1 82 ? 5.544 -8.871 -10.139 1.00 84.38 82 GLU A O 1
ATOM 683 N N . GLN A 1 83 ? 3.579 -8.501 -9.121 1.00 85.56 83 GLN A N 1
ATOM 684 C CA . GLN A 1 83 ? 2.949 -7.900 -10.303 1.00 85.56 83 GLN A CA 1
ATOM 685 C C . GLN A 1 83 ? 3.718 -6.672 -10.805 1.00 85.56 83 GLN A C 1
ATOM 687 O O . GLN A 1 83 ? 3.898 -6.484 -12.013 1.00 85.56 83 GLN A O 1
ATOM 692 N N . GLN A 1 84 ? 4.214 -5.837 -9.888 1.00 85.62 84 GLN A N 1
ATOM 693 C CA . GLN A 1 84 ? 4.995 -4.653 -10.239 1.00 85.62 84 GLN A CA 1
ATOM 694 C C . GLN A 1 84 ? 6.365 -5.024 -10.813 1.00 85.62 84 GLN A C 1
ATOM 696 O O . GLN A 1 84 ? 6.799 -4.410 -11.793 1.00 85.62 84 GLN A O 1
ATOM 701 N N . LEU A 1 85 ? 7.035 -6.033 -10.251 1.00 83.94 85 LEU A N 1
ATOM 702 C CA . LEU A 1 85 ? 8.289 -6.565 -10.784 1.00 83.94 85 LEU A CA 1
ATOM 703 C C . LEU A 1 85 ? 8.083 -7.171 -12.174 1.00 83.94 85 LEU A C 1
ATOM 705 O O . LEU A 1 85 ? 8.816 -6.808 -13.092 1.00 83.94 85 LEU A O 1
ATOM 709 N N . ALA A 1 86 ? 7.045 -7.985 -12.369 1.00 86.88 86 ALA A N 1
ATOM 710 C CA . ALA A 1 86 ? 6.703 -8.578 -13.661 1.00 86.88 86 ALA A CA 1
ATOM 711 C C . ALA A 1 86 ? 6.394 -7.505 -14.717 1.00 86.88 86 ALA A C 1
ATOM 713 O O . ALA A 1 86 ? 6.920 -7.538 -15.833 1.00 86.88 86 ALA A O 1
ATOM 714 N N . LYS A 1 87 ? 5.613 -6.476 -14.358 1.00 89.94 87 LYS A N 1
ATOM 715 C CA . LYS A 1 87 ? 5.313 -5.346 -15.250 1.00 89.94 87 LYS A CA 1
ATOM 716 C C . LYS A 1 87 ? 6.571 -4.547 -15.601 1.00 89.94 87 LYS A C 1
ATOM 718 O O . LYS A 1 87 ? 6.750 -4.169 -16.762 1.00 89.94 87 LYS A O 1
ATOM 723 N N . LYS A 1 88 ? 7.460 -4.295 -14.629 1.00 87.56 88 LYS A N 1
ATOM 724 C CA . LYS A 1 88 ? 8.762 -3.639 -14.858 1.00 87.56 88 LYS A CA 1
ATOM 725 C C . LYS A 1 88 ? 9.669 -4.501 -15.749 1.00 87.56 88 LYS A C 1
ATOM 727 O O . LYS A 1 88 ? 10.260 -3.963 -16.684 1.00 87.56 88 LYS A O 1
ATOM 732 N N . ALA A 1 89 ? 9.737 -5.811 -15.517 1.00 88.06 89 ALA A N 1
ATOM 733 C CA . ALA A 1 89 ? 10.516 -6.756 -16.316 1.00 88.06 89 ALA A CA 1
ATOM 734 C C . ALA A 1 89 ? 10.020 -6.806 -17.766 1.00 88.06 89 ALA A C 1
ATOM 736 O O . ALA A 1 89 ? 10.816 -6.617 -18.682 1.00 88.06 89 ALA A O 1
ATOM 737 N N . ARG A 1 90 ? 8.702 -6.907 -17.984 1.00 91.62 90 ARG A N 1
ATOM 738 C CA . ARG A 1 90 ? 8.093 -6.860 -19.324 1.00 91.62 90 ARG A CA 1
ATOM 739 C C . ARG A 1 90 ? 8.428 -5.566 -20.068 1.00 91.62 90 ARG A C 1
ATOM 741 O O . ARG A 1 90 ? 8.767 -5.597 -21.248 1.00 91.62 90 ARG A O 1
ATOM 748 N N . LYS A 1 91 ? 8.373 -4.417 -19.384 1.00 91.75 91 LYS A N 1
ATOM 749 C CA . LYS A 1 91 ? 8.770 -3.126 -19.975 1.00 91.75 91 LYS A CA 1
ATOM 750 C C . LYS A 1 91 ? 10.256 -3.093 -20.345 1.00 91.75 91 LYS A C 1
ATOM 752 O O . LYS A 1 91 ? 10.598 -2.563 -21.400 1.00 91.75 91 LYS A O 1
ATOM 757 N N . ARG A 1 92 ? 11.129 -3.647 -19.496 1.00 89.94 92 ARG A N 1
ATOM 758 C CA . ARG A 1 92 ? 12.572 -3.748 -19.766 1.00 89.94 92 ARG A CA 1
ATOM 759 C C . ARG A 1 92 ? 12.857 -4.670 -20.949 1.00 89.94 92 ARG A C 1
ATOM 761 O O . ARG A 1 92 ? 13.609 -4.259 -21.822 1.00 89.94 92 ARG A O 1
ATOM 768 N N . ALA A 1 93 ? 12.202 -5.828 -21.020 1.00 88.50 93 ALA A N 1
ATOM 769 C CA . ALA A 1 93 ? 12.319 -6.765 -22.135 1.00 88.50 93 ALA A CA 1
ATOM 770 C C . ALA A 1 93 ? 11.914 -6.110 -23.464 1.00 88.50 93 ALA A C 1
ATOM 772 O O . ALA A 1 93 ? 12.720 -6.064 -24.384 1.00 88.50 93 ALA A O 1
ATOM 773 N N . ARG A 1 94 ? 10.741 -5.461 -23.522 1.00 91.88 94 ARG A N 1
ATOM 774 C CA . ARG A 1 94 ? 10.288 -4.734 -24.725 1.00 91.88 94 ARG A CA 1
ATOM 775 C C . ARG A 1 94 ? 11.248 -3.610 -25.137 1.00 91.88 94 ARG A C 1
ATOM 777 O O . ARG A 1 94 ? 11.444 -3.355 -26.321 1.00 91.88 94 ARG A O 1
ATOM 784 N N . LYS A 1 95 ? 11.837 -2.895 -24.169 1.00 91.81 95 LYS A N 1
ATOM 785 C CA . LYS A 1 95 ? 12.839 -1.856 -24.460 1.00 91.81 95 LYS A CA 1
ATOM 786 C C . LYS A 1 95 ? 14.134 -2.471 -24.999 1.00 91.81 95 LYS A C 1
ATOM 788 O O . LYS A 1 95 ? 14.699 -1.907 -25.928 1.00 91.81 95 LYS A O 1
ATOM 793 N N . ALA A 1 96 ? 14.590 -3.582 -24.423 1.00 87.38 96 ALA A N 1
ATOM 794 C CA . ALA A 1 96 ? 15.789 -4.291 -24.859 1.00 87.38 96 ALA A CA 1
ATOM 795 C C . ALA A 1 96 ? 15.622 -4.860 -26.273 1.00 87.38 96 ALA A C 1
ATOM 797 O O . ALA A 1 96 ? 16.493 -4.643 -27.104 1.00 87.38 96 ALA A O 1
ATOM 798 N N . GLU A 1 97 ? 14.476 -5.475 -26.567 1.00 88.06 97 GLU A N 1
ATOM 799 C CA . GLU A 1 97 ? 14.103 -5.938 -27.908 1.00 88.06 97 GLU A CA 1
ATOM 800 C C . GLU A 1 97 ? 14.128 -4.783 -28.915 1.00 88.06 97 GLU A C 1
ATOM 802 O O . GLU A 1 97 ? 14.841 -4.848 -29.909 1.00 88.06 97 GLU A O 1
ATOM 807 N N . ARG A 1 98 ? 13.456 -3.663 -28.611 1.00 87.50 98 ARG A N 1
ATOM 808 C CA . ARG A 1 98 ? 13.469 -2.478 -29.484 1.00 87.50 98 ARG A CA 1
ATOM 809 C C . ARG A 1 98 ? 14.883 -1.943 -29.729 1.00 87.50 98 ARG A C 1
ATOM 811 O O . ARG A 1 98 ? 15.194 -1.534 -30.840 1.00 87.50 98 ARG A O 1
ATOM 818 N N . LEU A 1 99 ? 15.729 -1.910 -28.699 1.00 86.00 99 LEU A N 1
ATOM 819 C CA . LEU A 1 99 ? 17.127 -1.486 -28.837 1.00 86.00 99 LEU A CA 1
ATOM 820 C C . LEU A 1 99 ? 17.956 -2.490 -29.649 1.00 86.00 99 LEU A C 1
ATOM 822 O O . LEU A 1 99 ? 18.806 -2.066 -30.425 1.00 86.00 99 LEU A O 1
ATOM 826 N N . GLY A 1 100 ? 17.694 -3.791 -29.502 1.00 80.12 100 GLY A N 1
ATOM 827 C CA . GLY A 1 100 ? 18.291 -4.849 -30.317 1.00 80.12 100 GLY A CA 1
ATOM 828 C C . GLY A 1 100 ? 17.937 -4.692 -31.793 1.00 80.12 100 GLY A C 1
ATOM 829 O O . GLY A 1 100 ? 18.838 -4.638 -32.621 1.00 80.12 100 GLY A O 1
ATOM 830 N N . VAL A 1 101 ? 16.654 -4.476 -32.100 1.00 75.56 101 VAL A N 1
ATOM 831 C CA . VAL A 1 101 ? 16.160 -4.225 -33.464 1.00 75.56 101 VAL A CA 1
ATOM 832 C C . VAL A 1 101 ? 16.794 -2.966 -34.069 1.00 75.56 101 VAL A C 1
ATOM 834 O O . VAL A 1 101 ? 17.248 -2.989 -35.207 1.00 75.56 101 VAL A O 1
ATOM 837 N N . VAL A 1 102 ? 16.905 -1.866 -33.314 1.00 70.31 102 VAL A N 1
ATOM 838 C CA . VAL A 1 102 ? 17.591 -0.645 -33.789 1.00 70.31 102 VAL A CA 1
ATOM 839 C C . VAL A 1 102 ? 19.088 -0.888 -34.022 1.00 70.31 102 VAL A C 1
ATOM 841 O O . VAL A 1 102 ? 19.667 -0.331 -34.954 1.00 70.31 102 VAL A O 1
ATOM 844 N N . ARG A 1 103 ? 19.740 -1.711 -33.193 1.00 68.00 103 ARG A N 1
ATOM 845 C CA . ARG A 1 103 ? 21.153 -2.076 -33.372 1.00 68.00 103 ARG A CA 1
ATOM 846 C C . ARG A 1 103 ? 21.356 -2.922 -34.629 1.00 68.00 103 ARG A C 1
ATOM 848 O O . ARG A 1 103 ? 22.299 -2.663 -35.366 1.00 68.00 103 ARG A O 1
ATOM 855 N N . GLU A 1 104 ? 20.471 -3.878 -34.882 1.00 64.44 104 GLU A N 1
ATOM 856 C CA . GLU A 1 104 ? 20.474 -4.717 -36.083 1.00 64.44 104 GLU A CA 1
ATOM 857 C C . GLU A 1 104 ? 20.219 -3.892 -37.353 1.00 64.44 104 GLU A C 1
ATOM 859 O O . GLU A 1 104 ? 20.987 -3.981 -38.306 1.00 64.44 104 GLU A O 1
ATOM 864 N N . GLN A 1 105 ? 19.229 -2.991 -37.336 1.00 60.38 105 GLN A N 1
ATOM 865 C CA . GLN A 1 105 ? 18.962 -2.068 -38.448 1.00 60.38 105 GLN A CA 1
ATOM 866 C C . GLN A 1 105 ? 20.160 -1.154 -38.745 1.00 60.38 105 GLN A C 1
ATOM 868 O O . GLN A 1 105 ? 20.510 -0.946 -39.904 1.00 60.38 105 GLN A O 1
ATOM 873 N N . ASN A 1 106 ? 20.828 -0.634 -37.711 1.00 63.50 106 ASN A N 1
ATOM 874 C CA . ASN A 1 106 ? 22.040 0.169 -37.887 1.00 63.50 106 ASN A CA 1
ATOM 875 C C . ASN A 1 106 ? 23.236 -0.655 -38.392 1.00 63.50 106 ASN A C 1
ATOM 877 O O . ASN A 1 106 ? 24.039 -0.129 -39.160 1.00 63.50 106 ASN A O 1
ATOM 881 N N . ALA A 1 107 ? 23.359 -1.927 -37.995 1.00 68.56 107 ALA A N 1
ATOM 882 C CA . ALA A 1 107 ? 24.382 -2.831 -38.522 1.00 68.56 107 ALA A CA 1
ATOM 883 C C . ALA A 1 107 ? 24.145 -3.119 -40.013 1.00 68.56 107 ALA A C 1
ATOM 885 O O . ALA A 1 107 ? 25.060 -2.952 -40.817 1.00 68.56 107 ALA A O 1
ATOM 886 N N . HIS A 1 108 ? 22.895 -3.405 -40.389 1.00 64.44 108 HIS A N 1
ATOM 887 C CA . HIS A 1 108 ? 22.500 -3.597 -41.782 1.00 64.44 108 HIS A CA 1
ATOM 888 C C . HIS A 1 108 ? 22.780 -2.345 -42.635 1.00 64.44 108 HIS A C 1
ATOM 890 O O . HIS A 1 108 ? 23.393 -2.442 -43.694 1.00 64.44 108 HIS A O 1
ATOM 896 N N . LEU A 1 109 ? 22.444 -1.142 -42.147 1.00 56.25 109 LEU A N 1
ATOM 897 C CA . LEU A 1 109 ? 22.775 0.123 -42.826 1.00 56.25 109 LEU A CA 1
ATOM 898 C C . LEU A 1 109 ? 24.292 0.400 -42.915 1.00 56.25 109 LEU A C 1
ATOM 900 O O . LEU A 1 109 ? 24.740 1.097 -43.830 1.00 56.25 109 LEU A O 1
ATOM 904 N N . GLY A 1 110 ? 25.084 -0.116 -41.971 1.00 55.25 110 GLY A N 1
ATOM 905 C CA . GLY A 1 110 ? 26.547 -0.033 -41.975 1.00 55.25 110 GLY A CA 1
ATOM 906 C C . GLY A 1 110 ? 27.194 -0.916 -43.044 1.00 55.25 110 GLY A C 1
ATOM 907 O O . GLY A 1 110 ? 28.146 -0.480 -43.692 1.00 55.25 110 GLY A O 1
ATOM 908 N N . GLU A 1 111 ? 26.633 -2.100 -43.294 1.00 53.44 111 GLU A N 1
ATOM 909 C CA . GLU A 1 111 ? 27.095 -3.032 -44.331 1.00 53.44 111 GLU A CA 1
ATOM 910 C C . GLU A 1 111 ? 26.834 -2.500 -45.751 1.00 53.44 111 GLU A C 1
ATOM 912 O O . GLU A 1 111 ? 27.701 -2.585 -46.621 1.00 53.44 111 GLU A O 1
ATOM 917 N N . VAL A 1 112 ? 25.707 -1.808 -45.972 1.00 51.25 112 VAL A N 1
ATOM 918 C CA . VAL A 1 112 ? 25.400 -1.160 -47.267 1.00 51.25 112 VAL A CA 1
ATOM 919 C C . VAL A 1 112 ? 26.328 0.041 -47.555 1.00 51.25 112 VAL A C 1
ATOM 921 O O . VAL A 1 112 ? 26.505 0.442 -48.706 1.00 51.25 112 VAL A O 1
ATOM 924 N N . ARG A 1 113 ? 27.002 0.609 -46.539 1.00 50.78 113 ARG A N 1
ATOM 925 C CA . ARG A 1 113 ? 28.008 1.686 -46.704 1.00 50.78 113 ARG A CA 1
ATOM 926 C C . ARG A 1 113 ? 29.438 1.172 -46.948 1.00 50.78 113 ARG A C 1
ATOM 928 O O . ARG A 1 113 ? 30.360 1.987 -46.947 1.00 50.78 113 ARG A O 1
ATOM 935 N N . GLY A 1 114 ? 29.618 -0.125 -47.219 1.00 41.12 114 GLY A N 1
ATOM 936 C CA . GLY A 1 114 ? 30.893 -0.763 -47.581 1.00 41.12 114 GLY A CA 1
ATOM 937 C C . GLY A 1 114 ? 31.340 -0.604 -49.044 1.00 41.12 114 GLY A C 1
ATOM 938 O O . GLY A 1 114 ? 32.306 -1.238 -49.455 1.00 41.12 114 GLY A O 1
ATOM 939 N N . GLY A 1 115 ? 30.675 0.238 -49.842 1.00 45.28 115 GLY A N 1
ATOM 940 C CA . GLY A 1 115 ? 31.123 0.643 -51.177 1.00 45.28 115 GLY A CA 1
ATOM 941 C C . GLY A 1 115 ? 31.770 2.029 -51.148 1.00 45.28 115 GLY A C 1
ATOM 942 O O . GLY A 1 115 ? 31.138 3.012 -50.760 1.00 45.28 115 GLY A O 1
ATOM 943 N N . ARG A 1 116 ? 33.039 2.117 -51.558 1.00 49.09 116 ARG A N 1
ATOM 944 C CA . ARG A 1 116 ? 33.840 3.345 -51.691 1.00 49.09 116 ARG A CA 1
ATOM 945 C C . ARG A 1 116 ? 33.109 4.403 -52.539 1.00 49.09 116 ARG A C 1
ATOM 947 O O . ARG A 1 116 ? 33.274 4.448 -53.750 1.00 49.09 116 ARG A O 1
ATOM 954 N N . ALA A 1 117 ? 32.372 5.309 -51.904 1.00 43.81 117 ALA A N 1
ATOM 955 C CA . ALA A 1 117 ? 31.910 6.549 -52.518 1.00 43.81 117 ALA A CA 1
ATOM 956 C C . ALA A 1 117 ? 32.453 7.722 -51.702 1.00 43.81 117 ALA A C 1
ATOM 958 O O . ALA A 1 117 ? 32.114 7.891 -50.526 1.00 43.81 117 ALA A O 1
ATOM 959 N N . ARG A 1 118 ? 33.318 8.529 -52.333 1.00 49.75 118 ARG A N 1
ATOM 960 C CA . ARG A 1 118 ? 33.651 9.874 -51.860 1.00 49.75 118 ARG A CA 1
ATOM 961 C C . ARG A 1 118 ? 32.327 10.620 -51.708 1.00 49.75 118 ARG A C 1
ATOM 963 O O . ARG A 1 118 ? 31.739 11.040 -52.697 1.00 49.75 118 ARG A O 1
ATOM 970 N N . ARG A 1 119 ? 31.825 10.748 -50.481 1.00 50.12 119 ARG A N 1
ATOM 971 C CA . ARG A 1 119 ? 30.734 11.676 -50.198 1.00 50.12 119 ARG A CA 1
ATOM 972 C C . ARG A 1 119 ? 31.321 13.067 -50.382 1.00 50.12 119 ARG A C 1
ATOM 974 O O . ARG A 1 119 ? 32.109 13.513 -49.554 1.00 50.12 119 ARG A O 1
ATOM 981 N N . SER A 1 120 ? 30.981 13.712 -51.497 1.00 48.78 120 SER A N 1
ATOM 982 C CA . SER A 1 120 ? 31.073 15.163 -51.599 1.00 48.78 120 SER A CA 1
ATOM 983 C C . SER A 1 120 ? 30.423 15.746 -50.348 1.00 48.78 120 SER A C 1
ATOM 985 O O . SER A 1 120 ? 29.322 15.318 -49.990 1.00 48.78 120 SER A O 1
ATOM 987 N N . MET A 1 121 ? 31.097 16.687 -49.691 1.00 45.91 121 MET A N 1
ATOM 988 C CA . MET A 1 121 ? 30.493 17.560 -48.690 1.00 45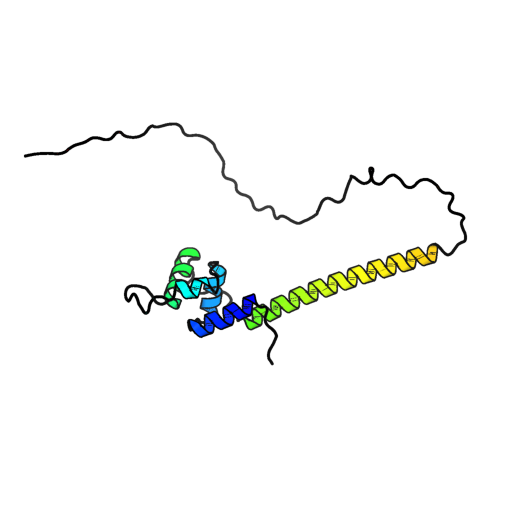.91 121 MET A CA 1
ATOM 989 C C . MET A 1 121 ? 29.336 18.322 -49.348 1.00 45.91 121 MET A C 1
ATOM 991 O O . MET A 1 121 ? 29.523 19.415 -49.864 1.00 45.91 121 MET A O 1
ATOM 995 N N . GLN A 1 122 ? 28.150 17.725 -49.389 1.00 56.31 122 GLN A N 1
ATOM 996 C CA . GLN A 1 122 ? 26.915 18.478 -49.518 1.00 56.31 122 GLN A CA 1
ATOM 997 C C . GLN A 1 122 ? 26.425 18.737 -48.101 1.00 56.31 122 GLN A C 1
ATOM 999 O O . GLN A 1 122 ? 26.378 17.831 -47.266 1.00 56.31 122 GLN A O 1
ATOM 1004 N N . ALA A 1 123 ? 26.215 20.023 -47.847 1.00 53.12 123 ALA A N 1
ATOM 1005 C CA . ALA A 1 123 ? 25.986 20.641 -46.560 1.00 53.12 123 ALA A CA 1
ATOM 1006 C C . ALA A 1 123 ? 24.980 19.871 -45.695 1.00 53.12 123 ALA A C 1
ATOM 1008 O O . ALA A 1 123 ? 23.904 19.482 -46.147 1.00 53.12 123 ALA A O 1
ATOM 1009 N N . MET A 1 124 ? 25.334 19.689 -44.425 1.00 52.84 124 MET A N 1
ATOM 1010 C CA . MET A 1 124 ? 24.357 19.358 -43.395 1.00 52.84 124 MET A CA 1
ATOM 1011 C C . MET A 1 124 ? 23.381 20.539 -43.272 1.00 52.84 124 MET A C 1
ATOM 1013 O O . MET A 1 124 ? 23.856 21.672 -43.145 1.00 52.84 124 MET A O 1
ATOM 1017 N N . PRO A 1 125 ? 22.054 20.323 -43.285 1.00 53.78 125 PRO A N 1
ATOM 1018 C CA . PRO A 1 125 ? 21.128 21.368 -42.883 1.00 53.78 125 PRO A CA 1
ATOM 1019 C C . PRO A 1 125 ? 21.413 21.736 -41.424 1.00 53.78 125 PRO A C 1
ATOM 1021 O O . PRO A 1 125 ? 21.634 20.873 -40.569 1.00 53.78 125 PRO A O 1
ATOM 1024 N N . SER A 1 126 ? 21.482 23.042 -41.179 1.00 51.19 126 SER A N 1
ATOM 1025 C CA . SER A 1 126 ? 21.751 23.633 -39.873 1.00 51.19 126 SER A CA 1
ATOM 1026 C C . SER A 1 126 ? 20.757 23.117 -38.831 1.00 51.19 126 SER A C 1
ATOM 1028 O O . SER A 1 126 ? 19.580 22.908 -39.117 1.00 51.19 126 SER A O 1
ATOM 1030 N N . ILE A 1 127 ? 21.222 22.967 -37.591 1.00 50.88 127 ILE A N 1
ATOM 1031 C CA . ILE A 1 127 ? 20.462 22.477 -36.428 1.00 50.88 127 ILE A CA 1
ATOM 1032 C C . ILE A 1 127 ? 19.214 23.319 -36.083 1.00 50.88 127 ILE A C 1
ATOM 1034 O O . ILE A 1 127 ? 18.472 22.978 -35.168 1.00 50.88 127 ILE A O 1
ATOM 1038 N N . VAL A 1 128 ? 18.969 24.407 -36.817 1.00 51.47 128 VAL A N 1
ATOM 1039 C CA . VAL A 1 128 ? 17.812 25.298 -36.665 1.00 51.47 128 VAL A CA 1
ATOM 1040 C C . VAL A 1 128 ? 16.603 24.839 -37.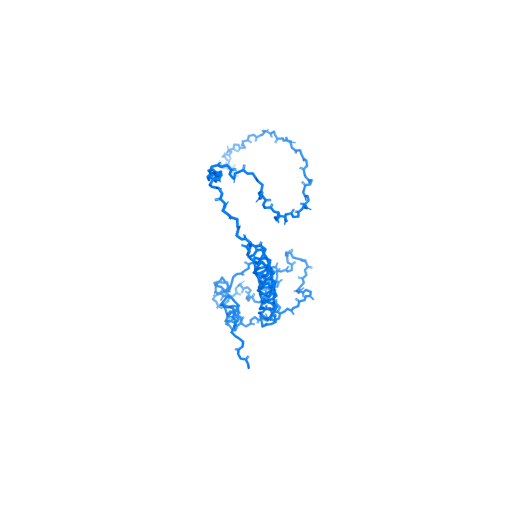503 1.00 51.47 128 VAL A C 1
ATOM 1042 O O . VAL A 1 128 ? 15.507 25.349 -37.312 1.00 51.47 128 VAL A O 1
ATOM 1045 N N . GLU A 1 129 ? 16.750 23.846 -38.390 1.00 52.78 129 GLU A N 1
ATOM 1046 C CA . GLU A 1 129 ? 15.693 23.446 -39.343 1.00 52.78 129 GLU A CA 1
ATOM 1047 C C . GLU A 1 129 ? 15.101 22.049 -39.084 1.00 52.78 129 GLU A C 1
ATOM 1049 O O . GLU A 1 129 ? 14.488 21.431 -39.951 1.00 52.78 129 GLU A O 1
ATOM 1054 N N . ALA A 1 130 ? 15.257 21.546 -37.858 1.00 48.09 130 ALA A N 1
ATOM 1055 C CA . ALA A 1 130 ? 14.609 20.325 -37.385 1.00 48.09 130 ALA A CA 1
ATOM 1056 C C . ALA A 1 130 ? 13.502 20.635 -36.367 1.00 48.09 130 ALA A C 1
ATOM 1058 O O . ALA A 1 130 ? 13.391 19.969 -35.341 1.00 48.09 130 ALA A O 1
ATOM 1059 N N . ASP A 1 131 ? 12.664 21.631 -36.660 1.00 53.06 131 ASP A N 1
ATOM 1060 C CA . ASP A 1 131 ? 11.373 21.791 -35.995 1.00 53.06 131 ASP A CA 1
ATOM 1061 C C . ASP A 1 131 ? 10.233 21.546 -36.986 1.00 53.06 131 ASP A C 1
ATOM 1063 O O . ASP A 1 131 ? 9.665 22.454 -37.589 1.00 53.06 131 ASP A O 1
ATOM 1067 N N . ARG A 1 132 ? 9.930 20.261 -37.193 1.00 54.84 132 ARG A N 1
ATOM 1068 C CA . ARG A 1 132 ? 8.551 19.772 -37.289 1.00 54.84 132 ARG A CA 1
ATOM 1069 C C . ARG A 1 132 ? 8.521 18.253 -37.317 1.00 54.84 132 ARG A C 1
ATOM 1071 O O . ARG A 1 132 ? 9.062 17.612 -38.210 1.00 54.84 132 ARG A O 1
ATOM 1078 N N . ARG A 1 133 ? 7.709 17.730 -36.396 1.00 53.78 133 ARG A N 1
ATOM 1079 C CA . ARG A 1 133 ? 7.083 16.399 -36.392 1.00 53.78 133 ARG A CA 1
ATOM 1080 C C . ARG A 1 133 ? 7.856 15.291 -35.675 1.00 53.78 133 ARG A C 1
ATOM 1082 O O . ARG A 1 133 ? 8.344 14.353 -36.286 1.00 53.78 133 ARG A O 1
ATOM 1089 N N . CYS A 1 134 ? 7.778 15.331 -34.346 1.00 45.81 134 CYS A N 1
ATOM 1090 C CA . CYS A 1 134 ? 7.380 14.177 -33.525 1.00 45.81 134 CYS A CA 1
ATOM 1091 C C . CYS A 1 134 ? 6.750 14.677 -32.211 1.00 45.81 134 CYS A C 1
ATOM 1093 O O . CYS A 1 134 ? 7.287 14.489 -31.122 1.00 45.81 134 CYS A O 1
ATOM 1095 N N . HIS A 1 135 ? 5.581 15.320 -32.312 1.00 43.12 135 HIS A N 1
ATOM 1096 C CA . HIS A 1 135 ? 4.684 15.427 -31.165 1.00 43.12 135 HIS A CA 1
ATOM 1097 C C . HIS A 1 135 ? 4.193 14.019 -30.809 1.00 43.12 135 HIS A C 1
ATOM 1099 O O . HIS A 1 135 ? 3.448 13.388 -31.551 1.00 43.12 135 HIS A O 1
ATOM 1105 N N . HIS A 1 136 ? 4.713 13.515 -29.695 1.00 41.44 136 HIS A N 1
ATOM 1106 C CA . HIS A 1 136 ? 3.955 12.887 -28.620 1.00 41.44 136 HIS A CA 1
ATOM 1107 C C . HIS A 1 136 ? 2.589 12.279 -29.006 1.00 41.44 136 HIS A C 1
ATOM 1109 O O . HIS A 1 136 ? 1.573 12.965 -28.998 1.00 41.44 136 HIS A O 1
ATOM 1115 N N . VAL A 1 137 ? 2.551 10.962 -29.228 1.00 41.88 137 VAL A N 1
ATOM 1116 C CA . VAL A 1 137 ? 1.329 10.165 -29.035 1.00 41.88 137 VAL A CA 1
ATOM 1117 C C . VAL A 1 137 ? 1.468 9.422 -27.703 1.00 41.88 137 VAL A C 1
ATOM 1119 O O . VAL A 1 137 ? 1.885 8.267 -27.651 1.00 41.88 137 VAL A O 1
ATOM 1122 N N . SER A 1 138 ? 1.157 10.119 -26.610 1.00 41.97 138 SER A N 1
ATOM 1123 C CA . SER A 1 138 ? 0.302 9.546 -25.562 1.00 41.97 138 SER A CA 1
ATOM 1124 C C . SER A 1 138 ? -1.068 10.170 -25.846 1.00 41.97 138 SER A C 1
ATOM 1126 O O . SER A 1 138 ? -1.157 11.375 -26.013 1.00 41.97 138 SER A O 1
ATOM 1128 N N . GLY A 1 139 ? -2.134 9.425 -26.104 1.00 43.47 139 GLY A N 1
ATOM 1129 C CA . GLY A 1 139 ? -2.605 8.375 -25.221 1.00 43.47 139 GLY A CA 1
ATOM 1130 C C . GLY A 1 139 ? -3.394 8.953 -24.044 1.00 43.47 139 GLY A C 1
ATOM 1131 O O . GLY A 1 139 ? -3.337 8.354 -22.979 1.00 43.47 139 GLY A O 1
ATOM 1132 N N . ASP A 1 140 ? -4.085 10.087 -24.213 1.00 36.81 140 ASP A N 1
ATOM 1133 C CA . ASP A 1 140 ? -5.105 10.540 -23.269 1.00 36.81 140 ASP A CA 1
ATOM 1134 C C . ASP A 1 140 ? -6.492 10.147 -23.770 1.00 36.81 140 ASP A C 1
ATOM 1136 O O . ASP A 1 140 ? -6.970 10.557 -24.829 1.00 36.81 140 ASP A O 1
ATOM 1140 N N . ALA A 1 141 ? -7.089 9.256 -22.988 1.00 41.56 141 ALA A N 1
ATOM 1141 C CA . ALA A 1 141 ? -8.428 8.754 -23.149 1.00 41.56 141 ALA A CA 1
ATOM 1142 C C . ALA A 1 141 ? -9.437 9.893 -22.991 1.00 41.56 141 ALA A C 1
ATOM 1144 O O . ALA A 1 141 ? -9.510 10.575 -21.970 1.00 41.56 141 ALA A O 1
ATOM 1145 N N . GLN A 1 142 ? -10.255 10.039 -24.018 1.00 49.91 142 GLN A N 1
ATOM 1146 C CA . GLN A 1 142 ? -11.466 10.827 -24.021 1.00 49.91 142 GLN A CA 1
ATOM 1147 C C . GLN A 1 142 ? -12.499 10.116 -23.132 1.00 49.91 142 GLN A C 1
ATOM 1149 O O . GLN A 1 142 ? -13.009 9.064 -23.500 1.00 49.91 142 GLN A O 1
ATOM 1154 N N . MET A 1 143 ? -12.798 10.667 -21.956 1.00 41.22 143 MET A N 1
ATOM 1155 C CA . MET A 1 143 ? -14.054 10.402 -21.250 1.00 41.22 143 MET A CA 1
ATOM 1156 C C . MET A 1 143 ? -14.626 11.740 -20.806 1.00 41.22 143 MET A C 1
ATOM 1158 O O . MET A 1 143 ? -14.010 12.486 -20.046 1.00 41.22 143 MET A O 1
ATOM 1162 N N . GLY A 1 144 ? -15.775 12.059 -21.392 1.00 52.56 144 GLY A N 1
ATOM 1163 C CA . GLY A 1 144 ? -16.392 13.367 -21.336 1.00 52.56 144 GLY A CA 1
ATOM 1164 C C . GLY A 1 144 ? -16.829 13.808 -19.946 1.00 52.56 144 GLY A C 1
ATOM 1165 O O . GLY A 1 144 ? -17.076 13.016 -19.037 1.00 52.56 144 GLY A O 1
ATOM 1166 N N . ARG A 1 145 ? -17.036 15.116 -19.847 1.00 49.69 145 ARG A N 1
ATOM 1167 C CA . ARG A 1 145 ? -18.145 15.662 -19.077 1.00 49.69 145 ARG A CA 1
ATOM 1168 C C . ARG A 1 145 ? -18.877 16.662 -19.959 1.00 49.69 145 ARG A C 1
ATOM 1170 O O . ARG A 1 145 ? -18.391 17.760 -20.196 1.00 49.69 145 ARG A O 1
ATOM 1177 N N . LEU A 1 146 ? -20.039 16.229 -20.443 1.00 51.50 146 LEU A N 1
ATOM 1178 C CA . LEU A 1 146 ? -21.189 17.107 -20.601 1.00 51.50 146 LEU A CA 1
ATOM 1179 C C . LEU A 1 146 ? -21.469 17.725 -19.227 1.00 51.50 146 LEU A C 1
ATOM 1181 O O . LEU A 1 146 ? -21.838 16.992 -18.317 1.00 51.50 146 LEU A O 1
ATOM 1185 N N . PHE A 1 147 ? -21.313 19.035 -19.094 1.00 47.72 147 PHE A N 1
ATOM 1186 C CA . PHE A 1 147 ? -22.157 19.855 -18.227 1.00 47.72 147 PHE A CA 1
ATOM 1187 C C . PHE A 1 147 ? -22.306 21.213 -18.924 1.00 47.72 147 PHE A C 1
ATOM 1189 O O . PHE A 1 147 ? -21.294 21.895 -19.097 1.00 47.72 147 PHE A O 1
ATOM 1196 N N . PRO A 1 148 ? -23.506 21.565 -19.413 1.00 51.72 148 PRO A N 1
ATOM 1197 C CA . PRO A 1 148 ? -23.748 22.846 -20.050 1.00 51.72 148 PRO A CA 1
ATOM 1198 C C . PRO A 1 148 ? -24.160 23.923 -19.028 1.00 51.72 148 PRO A C 1
ATOM 1200 O O . PRO A 1 148 ? -24.659 23.616 -17.948 1.00 51.72 148 PRO A O 1
ATOM 1203 N N . ASP A 1 149 ? -23.958 25.165 -19.468 1.00 44.94 149 ASP A N 1
ATOM 1204 C CA . ASP A 1 149 ? -24.665 26.407 -19.131 1.00 44.94 149 ASP A CA 1
ATOM 1205 C C . ASP A 1 149 ? -24.404 27.157 -17.809 1.00 44.94 149 ASP A C 1
ATOM 1207 O O . ASP A 1 149 ? -24.839 26.813 -16.718 1.00 44.94 149 ASP A O 1
ATOM 1211 N N . HIS A 1 150 ? -23.657 28.255 -17.968 1.00 51.00 150 HIS A N 1
ATOM 1212 C CA . HIS A 1 150 ? -24.151 29.642 -17.976 1.00 51.00 150 HIS A CA 1
ATOM 1213 C C . HIS A 1 150 ? -25.284 30.063 -17.005 1.00 51.00 150 HIS A C 1
ATOM 1215 O O . HIS A 1 150 ? -26.401 29.567 -17.059 1.00 51.00 150 HIS A O 1
ATOM 1221 N N . ALA A 1 151 ? -24.992 31.164 -16.296 1.00 48.97 151 ALA A N 1
ATOM 1222 C CA . ALA A 1 151 ? -25.878 32.160 -15.671 1.00 48.97 151 ALA A CA 1
ATOM 1223 C C . ALA A 1 151 ? -26.761 31.769 -14.476 1.00 48.97 151 ALA A C 1
ATOM 1225 O O . ALA A 1 151 ? -27.745 31.058 -14.610 1.00 48.97 151 ALA A O 1
ATOM 1226 N N . LEU A 1 152 ? -26.493 32.439 -13.350 1.00 48.16 152 LEU A N 1
ATOM 1227 C CA . LEU A 1 152 ? -27.417 33.314 -12.603 1.00 48.16 152 LEU A CA 1
ATOM 1228 C C . LEU A 1 152 ? -26.538 34.091 -11.600 1.00 48.16 152 LEU A C 1
ATOM 1230 O O . LEU A 1 152 ? -25.807 33.502 -10.815 1.00 48.16 152 LEU A O 1
ATOM 1234 N N . ALA A 1 153 ? -26.295 35.376 -11.840 1.00 47.19 153 ALA A N 1
ATOM 1235 C CA . ALA A 1 153 ? -27.112 36.483 -11.348 1.00 47.19 153 ALA A CA 1
ATOM 1236 C C . ALA A 1 153 ? -26.926 36.744 -9.841 1.00 47.19 153 ALA A C 1
ATOM 1238 O O . ALA A 1 153 ? -27.304 35.962 -8.980 1.00 47.19 153 ALA A O 1
ATOM 1239 N N . GLN A 1 154 ? -26.311 37.899 -9.606 1.00 48.12 154 GLN A N 1
ATOM 1240 C CA . GLN A 1 154 ? -26.294 38.753 -8.424 1.00 48.12 154 GLN A CA 1
ATOM 1241 C C . GLN A 1 154 ? -27.476 38.567 -7.450 1.00 48.12 154 GLN A C 1
ATOM 1243 O O . GLN A 1 154 ? -28.630 38.691 -7.851 1.00 48.12 154 GLN A O 1
ATOM 1248 N N . ALA A 1 155 ? -27.170 38.423 -6.160 1.00 44.91 155 ALA A N 1
ATOM 1249 C CA . ALA A 1 155 ? -27.984 38.920 -5.049 1.00 44.91 155 ALA A CA 1
ATOM 1250 C C . ALA A 1 155 ? -27.066 39.126 -3.830 1.00 44.91 155 ALA A C 1
ATOM 1252 O O . ALA A 1 155 ? -26.228 38.276 -3.538 1.00 44.91 155 ALA A O 1
ATOM 1253 N N . GLY A 1 156 ? -27.159 40.308 -3.215 1.00 50.59 156 GLY A N 1
ATOM 1254 C CA . GLY A 1 156 ? -26.228 40.841 -2.218 1.00 50.59 156 GLY A CA 1
ATOM 1255 C C . GLY A 1 156 ? -26.303 40.208 -0.821 1.00 50.59 156 GLY A C 1
ATOM 1256 O O . GLY A 1 156 ? -27.097 39.296 -0.587 1.00 50.59 156 GLY A O 1
ATOM 1257 N N . PRO A 1 157 ? -25.451 40.679 0.108 1.00 63.56 157 PRO A N 1
ATOM 1258 C CA . PRO A 1 157 ? -25.385 40.156 1.467 1.00 63.56 157 PRO A CA 1
ATOM 1259 C C . PRO A 1 157 ? -26.618 40.584 2.280 1.00 63.56 157 PRO A C 1
ATOM 1261 O O . PRO A 1 157 ? -27.013 41.747 2.188 1.00 63.56 157 PRO A O 1
ATOM 1264 N N . PRO A 1 158 ? -27.225 39.700 3.091 1.00 56.25 158 PRO A N 1
ATOM 1265 C CA . PRO A 1 158 ? -28.152 40.146 4.113 1.00 56.25 158 PRO A CA 1
ATOM 1266 C C . PRO A 1 158 ? -27.379 40.797 5.263 1.00 56.25 158 PRO A C 1
ATOM 1268 O O . PRO A 1 158 ? -26.421 40.235 5.796 1.00 56.25 158 PRO A O 1
ATOM 1271 N N . GLU A 1 159 ? -27.826 42.010 5.564 1.00 55.81 159 GLU A N 1
ATOM 1272 C CA . GLU A 1 159 ? -27.421 42.879 6.656 1.00 55.81 159 GLU A CA 1
ATOM 1273 C C . GLU A 1 159 ? -27.466 42.214 8.034 1.00 55.81 159 GLU A C 1
ATOM 1275 O O . GLU A 1 159 ? -28.266 41.318 8.309 1.00 55.81 159 GLU A O 1
ATOM 1280 N N . GLU A 1 160 ? -26.602 42.733 8.902 1.00 51.72 160 GLU A N 1
ATOM 1281 C CA . GLU A 1 160 ? -26.693 42.614 10.346 1.00 51.72 160 GLU A CA 1
ATOM 1282 C C . GLU A 1 160 ? -27.992 43.270 10.830 1.00 51.72 160 GLU A C 1
ATOM 1284 O O . GLU A 1 160 ? -28.188 44.463 10.617 1.00 51.72 160 GLU A O 1
ATOM 1289 N N . ASP A 1 161 ? -28.851 42.522 11.522 1.00 50.66 161 ASP A N 1
ATOM 1290 C CA . ASP A 1 161 ? -29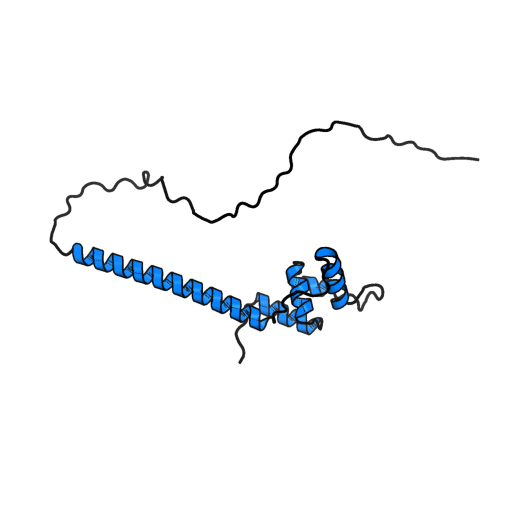.865 43.125 12.385 1.00 50.66 161 ASP A CA 1
ATOM 1291 C C . ASP A 1 161 ? -29.573 42.732 13.830 1.00 50.66 161 ASP A C 1
ATOM 1293 O O . ASP A 1 161 ? -29.661 41.572 14.245 1.00 50.66 161 ASP A O 1
ATOM 1297 N N . SER A 1 162 ? -29.128 43.745 14.563 1.00 53.22 162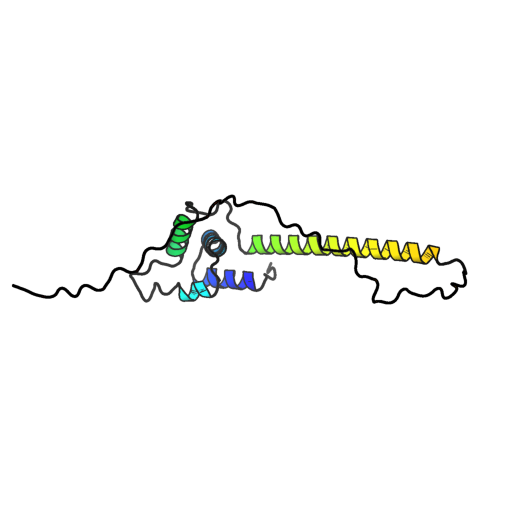 SER A N 1
ATOM 1298 C CA . SER A 1 162 ? -28.913 43.734 15.998 1.00 53.22 162 SER A CA 1
ATOM 1299 C C . SER A 1 162 ? -30.278 43.780 16.679 1.00 53.22 162 SER A C 1
ATOM 1301 O O . SER A 1 162 ? -30.939 44.812 16.661 1.00 53.22 162 SER A O 1
ATOM 1303 N N . GLY A 1 163 ? -30.692 42.673 17.292 1.00 47.97 163 GLY A N 1
ATOM 1304 C CA . GLY A 1 163 ? -31.988 42.556 17.960 1.00 47.97 163 GLY A CA 1
ATOM 1305 C C . GLY A 1 163 ? -31.894 41.900 19.335 1.00 47.97 163 GLY A C 1
ATOM 1306 O O . GLY A 1 163 ? -32.372 40.790 19.533 1.00 47.97 163 GLY A O 1
ATOM 1307 N N . GLU A 1 164 ? -31.289 42.602 20.285 1.00 58.69 164 GLU A N 1
ATOM 1308 C CA . GLU A 1 164 ? -31.465 42.428 21.735 1.00 58.69 164 GLU A CA 1
ATOM 1309 C C . GLU A 1 164 ? -32.065 43.763 22.257 1.00 58.69 164 GLU A C 1
ATOM 1311 O O . GLU A 1 164 ? -31.738 44.788 21.648 1.00 58.69 164 GLU A O 1
ATOM 1316 N N . PRO A 1 165 ? -32.864 43.881 23.350 1.00 63.03 165 PRO A N 1
ATOM 1317 C CA . PRO A 1 165 ? -33.572 42.905 24.206 1.00 63.03 165 PRO A CA 1
ATOM 1318 C C . PRO A 1 165 ? -35.066 43.271 24.535 1.00 63.03 165 PRO A C 1
ATOM 1320 O O . PRO A 1 165 ? -35.566 44.321 24.139 1.00 63.03 165 PRO A O 1
ATOM 1323 N N . GLN A 1 166 ? -35.685 42.455 25.416 1.00 44.72 166 GLN A N 1
ATOM 1324 C CA . GLN A 1 166 ? -36.773 42.743 26.400 1.00 44.72 166 GLN A CA 1
ATOM 1325 C C . GLN A 1 166 ? -38.256 42.675 25.963 1.00 44.72 166 GLN A C 1
ATOM 1327 O O . GLN A 1 166 ? -38.552 42.881 24.785 1.00 44.72 166 GLN A O 1
ATOM 1332 N N . PRO A 1 167 ? -39.223 42.499 26.905 1.00 60.88 167 PRO A N 1
ATOM 1333 C CA . PRO A 1 167 ? -39.114 42.347 28.376 1.00 60.88 167 PRO A CA 1
ATOM 1334 C C . PRO A 1 167 ? -39.434 40.959 28.958 1.00 60.88 167 PRO A C 1
ATOM 1336 O O . PRO A 1 167 ? -40.154 40.169 28.307 1.00 60.88 167 PRO A O 1
#

Radius of gyration: 30.73 Å; chains: 1; bounding box: 73×60×81 Å

Secondary structure (DSSP, 8-state):
------HHHHHHHHHHHHTT--HHHHHHHHHTT--HHHHHHH--TTT-TTSPPHHHHHHHHHHHHHS-SS-SS---HHHHHHHHHHHHHHHHHHHHHHHHHHHHHHHHHHHHT-S--------PPPTTS--SS-----------------------PPPP-------